Protein AF-A0A3C0BIT1-F1 (afdb_monomer)

Solvent-accessible surface area (backbone atoms only — not comparable to full-atom values): 2734 Å² total; per-residue (Å²): 10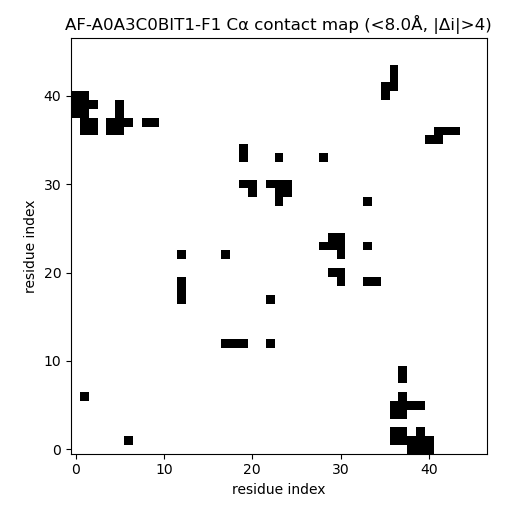0,75,39,72,65,16,51,50,51,48,49,54,35,57,79,66,72,48,52,59,61,59,51,16,59,76,71,76,48,52,42,68,57,49,50,26,31,47,61,16,76,46,80,75,92,88,123

Secondary structure (DSSP, 8-state):
---HHHHHHHHHHHHTT--HHHHHHHHTS-HHHHHHHHTTSSPPTT-

Nearest PDB structures (foldseek):
  8tac-assembly2_B  TM=8.797E-01  e=1.960E-02  synthetic construct
  1b0n-assembly1_A  TM=8.283E-01  e=9.885E-03  Bacillus subtilis
  3zkc-assembly1_B  TM=8.596E-01  e=1.596E-02  Bacillus subtilis subsp. subtilis str. 168
  3zkc-assembly1_A  TM=8.418E-01  e=1.709E-02  Bacillus subtilis subsp. subtilis str. 168
  5j9i-assembly2_C  TM=7.999E-01  e=2.642E-01  Vibrio cholerae

pLDDT: mean 89.67, std 12.69, range [47.06, 98.31]

Foldseek 3Di:
DQDPVLCVLVVVCVVVVHDLCRVCVVVVHDSVVNVCNNVVVDDDPDD

Mean predicted aligned error: 4.17 Å

Radius of gyration: 9.95 Å; Cα contacts (8 Å, |Δi|>4): 44; chains: 1; bounding box: 22×18×24 Å

Sequence (47 aa):
MLTEFGKFLKKMRIDKSETLAVMAGKLGISAAYLSSIENGTRDIPGT

Structure (mmCIF, N/CA/C/O backbone):
data_AF-A0A3C0BIT1-F1
#
_entry.id   AF-A0A3C0BIT1-F1
#
loop_
_atom_site.group_PDB
_atom_site.id
_atom_site.type_symbol
_atom_site.label_atom_id
_atom_site.label_alt_id
_atom_site.label_comp_id
_atom_site.label_asym_id
_atom_site.label_entity_id
_atom_site.label_seq_id
_atom_site.pdbx_PDB_ins_code
_atom_site.Cartn_x
_atom_site.Cartn_y
_atom_site.Cartn_z
_atom_site.occupancy
_atom_site.B_iso_or_equiv
_atom_site.auth_seq_id
_atom_site.auth_comp_id
_atom_site.auth_asym_id
_atom_site.auth_atom_id
_atom_site.pdbx_PDB_model_num
ATOM 1 N N . MET A 1 1 ? 10.114 3.492 -11.143 1.00 71.31 1 MET A N 1
ATOM 2 C CA . MET A 1 1 ? 9.296 4.603 -11.694 1.00 71.31 1 MET A CA 1
ATOM 3 C C . MET A 1 1 ? 7.862 4.389 -11.241 1.00 71.31 1 MET A C 1
ATOM 5 O O . MET A 1 1 ? 7.431 3.246 -11.224 1.00 71.31 1 MET A O 1
ATOM 9 N N . LEU A 1 2 ? 7.131 5.432 -10.834 1.00 79.75 2 LEU A N 1
ATOM 10 C CA . LEU A 1 2 ? 5.749 5.264 -10.371 1.00 79.75 2 LEU A CA 1
ATOM 11 C C . LEU A 1 2 ? 4.846 4.861 -11.547 1.00 79.75 2 LEU A C 1
ATOM 13 O O . LEU A 1 2 ? 4.654 5.655 -12.466 1.00 79.75 2 LEU A O 1
ATOM 17 N N . THR A 1 3 ? 4.312 3.641 -11.527 1.00 89.12 3 THR A N 1
ATOM 18 C CA . THR A 1 3 ? 3.453 3.128 -12.603 1.00 89.12 3 THR A CA 1
ATOM 19 C C . THR A 1 3 ? 2.018 3.631 -12.442 1.00 89.12 3 THR A C 1
ATOM 21 O O . THR A 1 3 ? 1.568 3.903 -11.326 1.00 89.12 3 THR A O 1
ATOM 24 N N . GLU A 1 4 ? 1.265 3.726 -13.542 1.00 91.56 4 GLU A N 1
ATOM 25 C CA . GLU A 1 4 ? -0.171 4.054 -13.483 1.00 91.56 4 GLU A CA 1
ATOM 26 C C . GLU A 1 4 ? -0.946 3.043 -12.628 1.00 91.56 4 GLU A C 1
ATOM 28 O O . GLU A 1 4 ? -1.847 3.414 -11.877 1.00 91.56 4 GLU A O 1
ATOM 33 N N . PHE A 1 5 ? -0.523 1.777 -12.643 1.00 90.81 5 PHE A N 1
ATOM 34 C CA . PHE A 1 5 ? -1.066 0.753 -11.758 1.00 90.81 5 PHE A CA 1
ATOM 35 C C . PHE A 1 5 ? -0.782 1.039 -10.275 1.00 90.81 5 PHE A C 1
ATOM 37 O O . PHE A 1 5 ? -1.689 0.961 -9.449 1.00 90.81 5 PHE A O 1
ATOM 44 N N . GLY A 1 6 ? 0.451 1.425 -9.928 1.00 93.25 6 GLY A N 1
ATOM 45 C CA . GLY A 1 6 ? 0.811 1.811 -8.562 1.00 93.25 6 GLY A CA 1
ATOM 46 C C . GLY A 1 6 ? 0.013 3.019 -8.067 1.00 93.25 6 GLY A C 1
ATOM 47 O O . GLY A 1 6 ? -0.479 3.015 -6.938 1.00 93.25 6 GLY A O 1
ATOM 48 N N . LYS A 1 7 ? -0.201 4.021 -8.932 1.00 94.31 7 LYS A N 1
ATOM 49 C CA . LYS A 1 7 ? -1.071 5.174 -8.640 1.00 94.31 7 LYS A CA 1
ATOM 50 C C . LYS A 1 7 ? -2.518 4.744 -8.404 1.00 94.31 7 LYS A C 1
ATOM 52 O O . LYS A 1 7 ? -3.135 5.192 -7.438 1.00 94.31 7 LYS A O 1
ATOM 57 N N . PHE A 1 8 ? -3.045 3.869 -9.259 1.00 95.44 8 PHE A N 1
ATOM 58 C CA . PHE A 1 8 ? -4.402 3.345 -9.142 1.00 95.44 8 PHE A CA 1
ATOM 59 C C . PHE A 1 8 ? -4.612 2.580 -7.830 1.00 95.44 8 PHE A C 1
ATOM 61 O O . PHE A 1 8 ? -5.573 2.861 -7.114 1.00 95.44 8 PHE A O 1
ATOM 68 N N . LEU A 1 9 ? -3.695 1.673 -7.473 1.00 95.06 9 LEU A N 1
ATOM 69 C CA . LEU A 1 9 ? -3.765 0.937 -6.208 1.00 95.06 9 LEU A CA 1
ATOM 70 C C . LEU A 1 9 ? -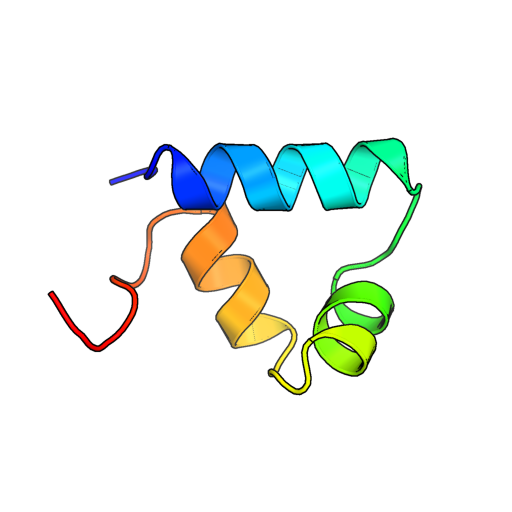3.716 1.876 -5.003 1.00 95.06 9 LEU A C 1
ATOM 72 O O . LEU A 1 9 ? -4.574 1.781 -4.126 1.00 95.06 9 LEU A O 1
ATOM 76 N N . LYS A 1 10 ? -2.782 2.834 -5.001 1.00 96.19 10 LYS A N 1
ATOM 77 C CA . LYS A 1 10 ? -2.655 3.817 -3.921 1.00 96.19 10 LYS A CA 1
ATOM 78 C C . LYS A 1 10 ? -3.926 4.644 -3.753 1.00 96.19 10 LYS A C 1
ATOM 80 O O . LYS A 1 10 ? -4.373 4.854 -2.626 1.00 96.19 10 LYS A O 1
ATOM 85 N N . LYS A 1 11 ? -4.530 5.083 -4.863 1.00 97.56 11 LYS A N 1
ATOM 86 C CA . LYS A 1 11 ? -5.806 5.803 -4.843 1.00 97.56 11 LYS A CA 1
ATOM 87 C C . LYS A 1 11 ? -6.919 4.923 -4.275 1.00 97.56 11 LYS A C 1
ATOM 89 O O . LYS A 1 11 ? -7.570 5.331 -3.324 1.00 97.56 11 LYS A O 1
ATOM 94 N N . MET A 1 12 ? -7.081 3.698 -4.780 1.00 97.50 12 MET A N 1
ATOM 95 C CA . MET A 1 12 ? -8.098 2.762 -4.289 1.00 97.50 12 MET A CA 1
ATOM 96 C C . MET A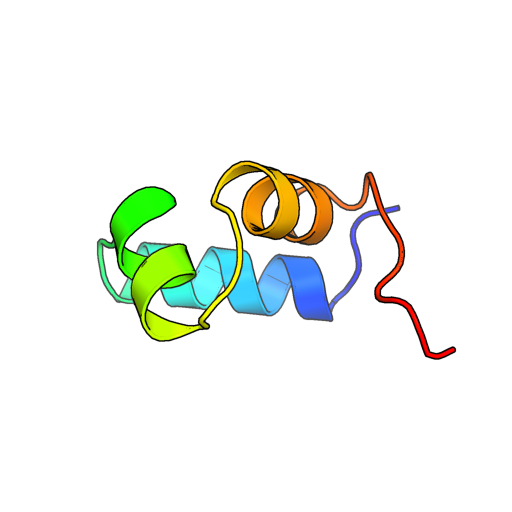 1 12 ? -7.964 2.502 -2.784 1.00 97.50 12 MET A C 1
ATOM 98 O O . MET A 1 12 ? -8.972 2.446 -2.080 1.00 97.50 12 MET A O 1
ATOM 102 N N . ARG A 1 13 ? -6.732 2.348 -2.284 1.00 97.88 13 ARG A N 1
ATOM 103 C CA . ARG A 1 13 ? -6.466 2.138 -0.860 1.00 97.88 13 ARG A CA 1
ATOM 104 C C . ARG A 1 13 ? -6.942 3.317 -0.012 1.00 97.88 13 ARG A C 1
ATOM 106 O O . ARG A 1 13 ? -7.570 3.111 1.024 1.00 97.88 13 ARG A O 1
ATOM 113 N N . ILE A 1 14 ? -6.641 4.538 -0.455 1.00 97.81 14 ILE A N 1
ATOM 114 C CA . ILE A 1 14 ? -7.036 5.779 0.224 1.00 97.81 14 ILE A CA 1
ATOM 115 C C . ILE A 1 14 ? -8.552 5.982 0.143 1.00 97.81 14 ILE A C 1
ATOM 117 O O . ILE A 1 14 ? -9.168 6.262 1.167 1.00 97.81 14 ILE A O 1
ATOM 121 N N . ASP A 1 15 ? -9.161 5.763 -1.025 1.00 98.31 15 ASP A N 1
ATOM 122 C CA . ASP A 1 15 ? -10.611 5.887 -1.237 1.00 98.31 15 ASP A CA 1
ATOM 123 C C . ASP A 1 15 ? -11.396 4.938 -0.309 1.00 98.31 15 ASP A C 1
ATOM 125 O O . ASP A 1 15 ? -12.479 5.270 0.167 1.00 98.31 15 ASP A O 1
ATOM 129 N N . LYS A 1 16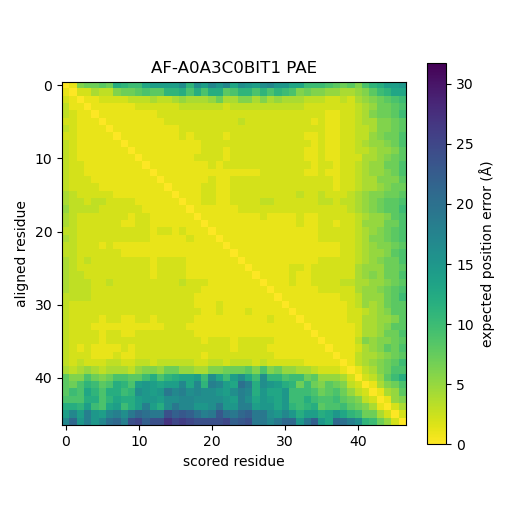 ? -10.825 3.767 0.002 1.00 97.50 16 LYS A N 1
ATOM 130 C CA . LYS A 1 16 ? -11.389 2.794 0.952 1.00 97.50 16 LYS A CA 1
ATOM 131 C C . LYS A 1 16 ? -10.975 3.024 2.409 1.00 97.50 16 LYS A C 1
ATOM 133 O O . LYS A 1 16 ? -11.406 2.270 3.276 1.00 97.50 16 LYS A O 1
ATOM 138 N N . SER A 1 17 ? -10.148 4.034 2.690 1.00 97.88 17 SER A N 1
ATOM 139 C CA . SER A 1 17 ? -9.564 4.288 4.017 1.00 97.88 17 SER A CA 1
ATOM 140 C C . SER A 1 17 ? -8.863 3.057 4.616 1.00 97.88 17 SER A C 1
ATOM 142 O O . SER A 1 17 ? -8.915 2.806 5.819 1.00 97.88 17 SER A O 1
ATOM 144 N N . GLU A 1 18 ? -8.200 2.263 3.771 1.00 98.06 18 GLU A N 1
ATOM 145 C CA . GLU A 1 18 ? -7.531 1.030 4.179 1.00 98.06 18 GLU A CA 1
ATOM 146 C C . GLU A 1 18 ? -6.055 1.268 4.522 1.00 98.06 18 GLU A C 1
ATOM 148 O O . GLU A 1 18 ? -5.322 2.012 3.858 1.00 98.06 18 GLU A O 1
ATOM 153 N N . THR A 1 19 ? -5.572 0.569 5.549 1.00 98.00 19 THR A N 1
ATOM 154 C CA . THR A 1 19 ? -4.130 0.453 5.782 1.00 98.00 19 THR A CA 1
ATOM 155 C C . THR A 1 19 ? -3.508 -0.485 4.745 1.00 98.00 19 THR A C 1
ATOM 157 O O . THR A 1 19 ? -4.191 -1.327 4.155 1.00 98.00 19 THR A O 1
ATOM 160 N N . LEU A 1 20 ? -2.187 -0.390 4.549 1.00 97.50 20 LEU A N 1
ATOM 161 C CA . LEU A 1 20 ? -1.455 -1.329 3.688 1.00 97.50 20 LEU A CA 1
ATOM 162 C C . LEU A 1 20 ? -1.688 -2.787 4.106 1.00 97.50 20 LEU A C 1
ATOM 164 O O . LEU A 1 20 ? -1.862 -3.635 3.243 1.00 97.50 20 LEU A O 1
ATOM 168 N N . ALA A 1 21 ? -1.733 -3.076 5.411 1.00 97.81 21 ALA A N 1
ATOM 169 C CA . ALA A 1 21 ? -1.943 -4.430 5.922 1.00 97.81 21 ALA A CA 1
ATOM 170 C C . ALA A 1 21 ? -3.322 -4.993 5.542 1.00 97.81 21 ALA A C 1
ATOM 172 O O . ALA A 1 21 ? -3.415 -6.135 5.097 1.00 97.81 21 ALA A O 1
ATOM 173 N N . VAL A 1 22 ? -4.380 -4.183 5.667 1.00 98.31 22 V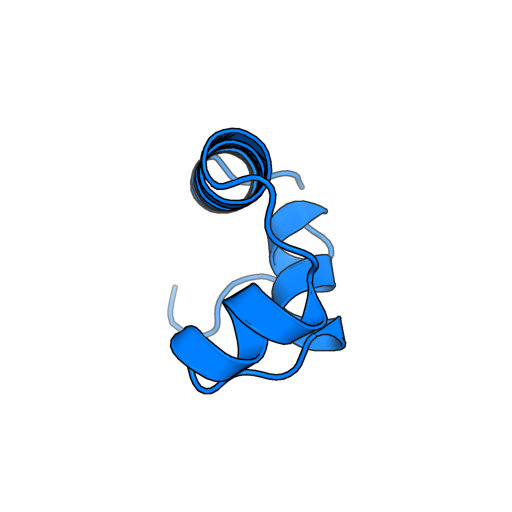AL A N 1
ATOM 174 C CA . VAL A 1 22 ? -5.750 -4.596 5.326 1.00 98.31 22 VAL A CA 1
ATOM 175 C C . VAL A 1 22 ? -5.876 -4.872 3.831 1.00 98.31 22 VAL A C 1
ATOM 177 O O . VAL A 1 22 ? -6.337 -5.946 3.443 1.00 98.31 22 VAL A O 1
ATOM 180 N N . MET A 1 23 ? -5.444 -3.931 2.990 1.00 98.06 23 MET A N 1
ATOM 181 C CA . MET A 1 23 ? -5.555 -4.091 1.540 1.00 98.06 23 MET A CA 1
ATOM 182 C C . MET A 1 23 ? -4.678 -5.242 1.036 1.00 98.06 23 MET A C 1
ATOM 184 O O . MET A 1 23 ? -5.125 -6.044 0.219 1.00 98.06 23 MET A O 1
ATOM 188 N N . ALA A 1 24 ? -3.452 -5.371 1.551 1.00 97.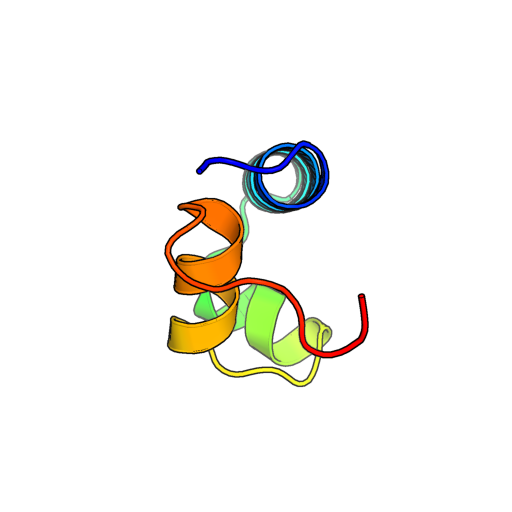69 24 ALA A N 1
ATOM 189 C CA . ALA A 1 24 ? -2.551 -6.457 1.180 1.00 97.69 24 ALA A CA 1
ATOM 190 C C . ALA A 1 24 ? -3.129 -7.831 1.556 1.00 97.69 24 ALA A C 1
ATOM 192 O O . ALA A 1 24 ? -3.096 -8.744 0.734 1.00 97.69 24 ALA A O 1
ATOM 193 N N . GLY A 1 25 ? -3.753 -7.950 2.735 1.00 98.00 25 GLY A N 1
ATOM 194 C CA . GLY A 1 25 ? -4.477 -9.158 3.136 1.00 98.00 25 GLY A CA 1
ATOM 195 C C . GLY A 1 25 ? -5.614 -9.520 2.175 1.00 98.00 25 GLY A C 1
ATOM 196 O O . GLY A 1 25 ? -5.742 -10.679 1.793 1.00 98.00 25 GLY A O 1
ATOM 197 N N . LYS A 1 26 ? -6.391 -8.531 1.709 1.00 97.19 26 LYS A N 1
ATOM 198 C CA . LYS A 1 26 ? -7.457 -8.738 0.707 1.00 97.19 26 LYS A CA 1
ATOM 199 C C . LYS A 1 26 ? -6.922 -9.168 -0.660 1.00 97.19 26 LYS A C 1
ATOM 201 O O . LYS A 1 26 ? -7.584 -9.923 -1.362 1.00 97.19 26 LYS A O 1
ATOM 206 N N . LEU A 1 27 ? -5.748 -8.672 -1.040 1.00 95.31 27 LEU A N 1
ATOM 207 C CA . LEU A 1 27 ? -5.087 -8.984 -2.308 1.00 95.31 27 LEU A CA 1
ATOM 208 C C . LEU A 1 27 ? -4.242 -10.269 -2.255 1.00 95.31 27 LEU A C 1
ATOM 210 O O . LEU A 1 27 ? -3.709 -10.676 -3.283 1.00 95.31 27 LEU A O 1
ATOM 214 N N . GLY A 1 28 ? -4.090 -10.896 -1.083 1.00 96.50 28 GLY A N 1
ATOM 215 C CA . GLY A 1 28 ? -3.255 -12.088 -0.917 1.00 96.50 28 GLY A CA 1
ATOM 216 C C . GLY A 1 28 ? -1.757 -11.825 -1.104 1.00 96.50 28 GLY A C 1
ATOM 217 O O . GLY A 1 28 ? -1.014 -12.730 -1.475 1.00 96.50 28 GLY A O 1
ATOM 218 N N . ILE A 1 29 ? -1.304 -10.591 -0.865 1.00 94.88 29 ILE A N 1
ATOM 219 C CA . ILE A 1 29 ? 0.101 -10.183 -0.992 1.00 94.88 29 ILE A CA 1
ATOM 220 C C . ILE A 1 29 ? 0.640 -9.628 0.327 1.00 94.88 29 ILE A C 1
ATOM 222 O O . ILE A 1 29 ? -0.110 -9.342 1.258 1.00 94.88 29 ILE A O 1
ATOM 226 N N . SER A 1 30 ? 1.957 -9.440 0.425 1.00 96.88 30 SER A N 1
ATOM 227 C CA . SER A 1 30 ? 2.548 -8.789 1.597 1.00 96.88 30 SER A CA 1
ATOM 228 C C . SER A 1 30 ? 2.381 -7.265 1.542 1.00 96.88 30 SER A C 1
ATOM 230 O O . SER A 1 30 ? 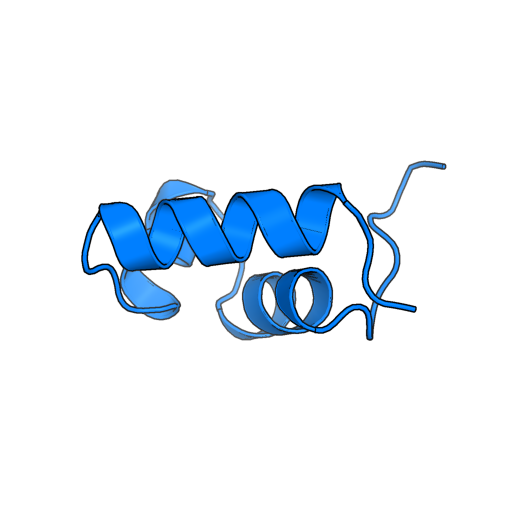2.404 -6.653 0.472 1.00 96.88 30 SER A O 1
ATOM 232 N N . ALA A 1 31 ? 2.276 -6.624 2.710 1.00 96.69 31 ALA A N 1
ATOM 233 C CA . ALA A 1 31 ? 2.206 -5.163 2.810 1.00 96.69 31 ALA A CA 1
ATOM 234 C C . ALA A 1 31 ? 3.459 -4.474 2.235 1.00 96.69 31 ALA A C 1
ATOM 236 O O . ALA A 1 31 ? 3.358 -3.412 1.622 1.00 96.69 31 ALA A O 1
ATOM 237 N N . ALA A 1 32 ? 4.631 -5.102 2.387 1.00 95.19 32 ALA A N 1
ATOM 238 C CA . ALA A 1 32 ? 5.874 -4.632 1.782 1.00 95.19 32 ALA A CA 1
ATOM 239 C C . ALA A 1 32 ? 5.798 -4.662 0.249 1.00 95.19 32 ALA A C 1
ATOM 241 O O . ALA A 1 32 ? 6.183 -3.693 -0.397 1.00 95.19 32 ALA A O 1
ATOM 242 N N . TYR A 1 33 ? 5.242 -5.733 -0.328 1.00 93.69 33 TYR A N 1
ATOM 243 C CA . TYR A 1 33 ? 5.076 -5.857 -1.774 1.00 93.69 33 TYR A CA 1
ATOM 244 C C . TYR A 1 33 ? 4.074 -4.839 -2.330 1.00 93.69 33 TYR A C 1
ATOM 246 O O . TYR A 1 33 ? 4.387 -4.153 -3.301 1.00 93.69 33 TYR A O 1
ATOM 254 N N . LEU A 1 34 ? 2.925 -4.652 -1.666 1.00 95.25 34 LEU A N 1
ATOM 255 C CA . LEU A 1 34 ? 1.965 -3.599 -2.018 1.00 95.25 34 LEU A CA 1
ATOM 256 C C . LEU A 1 34 ? 2.615 -2.205 -1.979 1.00 95.25 34 LEU A C 1
ATOM 258 O O . LEU A 1 34 ? 2.475 -1.433 -2.924 1.00 95.25 34 LEU A O 1
ATOM 262 N N . SER A 1 35 ? 3.384 -1.902 -0.929 1.00 94.81 35 SER A N 1
ATOM 263 C CA . SER A 1 35 ? 4.122 -0.638 -0.809 1.00 94.81 35 SER A CA 1
ATOM 264 C C . SER A 1 35 ? 5.144 -0.447 -1.934 1.00 94.81 35 SER A C 1
ATOM 266 O O . SER A 1 35 ? 5.274 0.654 -2.473 1.00 94.81 35 SER A O 1
ATOM 268 N N . SER A 1 36 ? 5.856 -1.507 -2.332 1.00 93.38 36 SER A N 1
ATOM 269 C CA . SER A 1 36 ? 6.800 -1.433 -3.449 1.00 93.38 36 SER A CA 1
ATOM 270 C C . SER A 1 36 ? 6.115 -1.108 -4.777 1.00 93.38 36 SER A C 1
ATOM 272 O O . SER A 1 36 ? 6.659 -0.329 -5.560 1.00 93.38 36 SER A O 1
ATOM 274 N N . ILE A 1 37 ? 4.914 -1.646 -5.009 1.00 92.06 37 ILE A N 1
ATOM 275 C CA . ILE A 1 37 ? 4.108 -1.341 -6.199 1.00 92.06 37 ILE A CA 1
ATOM 276 C C . ILE A 1 37 ? 3.601 0.108 -6.148 1.00 92.06 37 ILE A C 1
ATOM 278 O O . ILE A 1 37 ? 3.784 0.859 -7.105 1.00 92.06 37 ILE A O 1
ATOM 282 N N . GLU A 1 38 ? 3.017 0.532 -5.021 1.00 93.88 38 GLU A N 1
ATOM 283 C CA . GLU A 1 38 ? 2.474 1.888 -4.838 1.00 93.88 38 GLU A CA 1
ATOM 284 C C . GLU A 1 38 ? 3.528 2.996 -4.932 1.00 93.88 38 GLU A C 1
ATOM 286 O O . GLU A 1 38 ? 3.166 4.145 -5.170 1.00 93.88 38 GLU A O 1
ATOM 291 N N . ASN A 1 39 ? 4.808 2.677 -4.723 1.00 91.12 39 ASN A N 1
ATOM 292 C CA . ASN A 1 39 ? 5.920 3.626 -4.794 1.00 91.12 39 ASN A CA 1
ATOM 293 C C . ASN A 1 39 ? 6.824 3.405 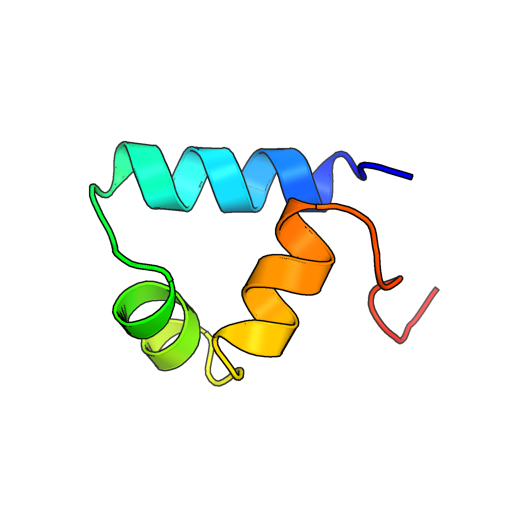-6.021 1.00 91.12 39 ASN A C 1
ATOM 295 O O . ASN A 1 39 ? 7.800 4.131 -6.205 1.00 91.12 39 ASN A O 1
ATOM 299 N N . GLY A 1 40 ? 6.504 2.427 -6.876 1.00 83.06 40 GLY A N 1
ATOM 300 C CA . GLY A 1 40 ? 7.245 2.153 -8.107 1.00 83.06 40 GLY A CA 1
ATOM 301 C C . GLY A 1 40 ? 8.691 1.698 -7.886 1.00 83.06 40 GLY A C 1
ATOM 302 O O . GLY A 1 40 ? 9.556 2.029 -8.705 1.00 83.06 40 GLY 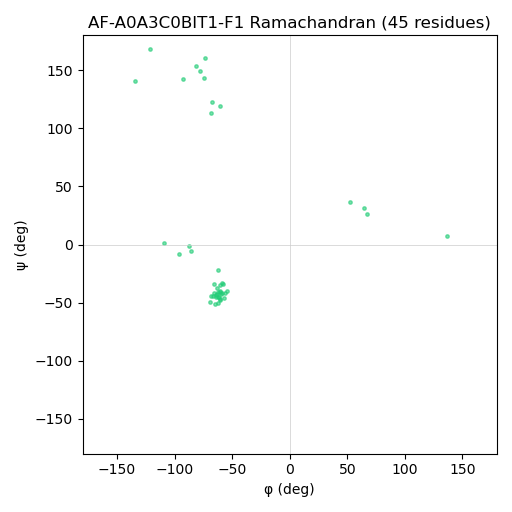A O 1
ATOM 303 N N . THR A 1 41 ? 8.957 1.002 -6.771 1.00 77.00 41 THR A N 1
ATOM 304 C CA . THR A 1 41 ? 10.270 0.427 -6.413 1.00 77.00 41 THR A CA 1
ATOM 305 C C . THR A 1 41 ? 10.408 -1.051 -6.794 1.00 77.00 41 THR A C 1
ATOM 307 O O . THR A 1 41 ? 11.510 -1.591 -6.722 1.00 77.00 41 THR A O 1
ATOM 310 N N . ARG A 1 42 ? 9.325 -1.700 -7.241 1.00 67.38 42 ARG A N 1
ATOM 311 C CA . ARG A 1 42 ? 9.350 -2.984 -7.961 1.00 67.38 42 ARG A CA 1
ATOM 312 C C . ARG A 1 42 ? 8.432 -2.932 -9.172 1.00 67.38 42 ARG A C 1
ATOM 314 O O . ARG A 1 42 ? 7.319 -2.417 -9.067 1.00 67.38 42 ARG A O 1
ATOM 321 N N . ASP A 1 43 ? 8.882 -3.539 -10.263 1.00 62.84 43 ASP A N 1
ATOM 322 C CA . ASP A 1 43 ? 8.008 -3.920 -11.366 1.00 62.84 43 ASP A CA 1
ATOM 323 C C . ASP A 1 43 ? 7.178 -5.142 -10.958 1.00 62.84 43 ASP A C 1
ATOM 325 O O . ASP A 1 43 ? 7.631 -6.014 -10.207 1.00 62.84 43 ASP A O 1
ATOM 329 N N . ILE A 1 44 ? 5.928 -5.177 -11.411 1.00 65.12 44 ILE A N 1
ATOM 330 C CA . ILE A 1 44 ? 5.048 -6.331 -11.230 1.00 65.12 44 ILE A CA 1
ATOM 331 C C . ILE A 1 44 ? 5.652 -7.463 -12.077 1.00 65.12 44 ILE A C 1
ATOM 333 O O . ILE A 1 44 ? 5.823 -7.258 -13.278 1.00 65.12 44 ILE A O 1
ATOM 337 N N . PRO A 1 45 ? 5.995 -8.635 -11.509 1.00 59.03 45 PRO A N 1
ATOM 338 C CA . PRO A 1 45 ? 6.543 -9.736 -12.288 1.00 59.03 45 PRO A CA 1
ATOM 339 C C . PRO A 1 45 ? 5.516 -10.160 -13.343 1.00 59.03 45 PRO A C 1
ATOM 341 O O . PRO A 1 45 ? 4.410 -10.562 -12.982 1.00 59.03 45 PRO A O 1
ATOM 344 N N . GLY A 1 46 ? 5.872 -10.057 -14.626 1.00 61.38 46 GLY A N 1
ATOM 345 C CA . GLY A 1 46 ? 5.010 -10.478 -15.737 1.00 61.38 46 GLY A CA 1
ATOM 346 C C . GLY A 1 46 ? 4.920 -9.535 -16.941 1.00 61.38 46 GLY A C 1
ATOM 347 O O . GLY A 1 46 ? 4.101 -9.805 -17.816 1.00 61.38 46 GLY A O 1
ATOM 348 N N . THR A 1 47 ? 5.722 -8.467 -17.011 1.00 47.06 47 THR A N 1
ATOM 349 C CA . THR A 1 47 ? 5.974 -7.726 -18.264 1.00 47.06 47 THR A CA 1
ATOM 350 C C . THR A 1 47 ? 7.340 -8.049 -18.830 1.00 47.06 47 THR A C 1
ATOM 352 O O . THR A 1 47 ? 8.296 -8.020 -18.020 1.00 47.06 47 THR A O 1
#